Protein AF-X1P6M1-F1 (afdb_monomer_lite)

Foldseek 3Di:
DDPPDVPVVVVVVVVVVVVVVVVVVVPPPPPPPQDDKDFPDFCPPDDDDDDWQDKDKGKTKIWDPFFDQADKDKDKDKDKDLQQQLFQDKDWDDKWKAFCDDPRHRPTAAWDKDPWDWDDDPNIIMIMIMTMRPRGDRDGGMMMMMTMITRGGPPSHTHDPDD

pLDDT: mean 77.75, std 16.8, range [40.03, 97.88]

Structure (mmCIF, N/CA/C/O backbone):
data_AF-X1P6M1-F1
#
_entry.id   AF-X1P6M1-F1
#
loop_
_atom_site.group_PDB
_atom_site.id
_atom_site.type_symbol
_atom_site.label_atom_id
_atom_site.label_alt_id
_atom_site.label_comp_id
_atom_site.label_asym_id
_atom_site.label_entity_id
_atom_site.label_seq_id
_atom_site.pdbx_PDB_ins_code
_atom_site.Cartn_x
_atom_site.Cartn_y
_atom_site.Cartn_z
_atom_site.occupancy
_atom_site.B_iso_or_equiv
_atom_site.auth_seq_id
_atom_site.auth_comp_id
_atom_site.auth_asym_id
_atom_site.auth_atom_id
_atom_site.pdbx_PDB_model_num
ATOM 1 N N . MET A 1 1 ? 62.367 35.515 -49.494 1.00 43.72 1 MET A N 1
ATOM 2 C CA . MET A 1 1 ? 61.041 35.005 -49.900 1.00 43.72 1 MET A CA 1
ATOM 3 C C . MET A 1 1 ? 60.161 35.047 -48.661 1.00 43.72 1 MET A C 1
ATOM 5 O O . MET A 1 1 ? 60.463 34.351 -47.704 1.00 43.72 1 MET A O 1
ATOM 9 N N . ARG A 1 2 ? 59.220 35.995 -48.603 1.00 41.78 2 ARG A N 1
ATOM 10 C CA . ARG A 1 2 ? 58.483 36.385 -47.390 1.00 41.78 2 ARG A CA 1
ATOM 11 C C . ARG A 1 2 ? 57.196 35.559 -47.310 1.00 41.78 2 ARG A C 1
ATOM 13 O O . ARG A 1 2 ? 56.278 35.787 -48.087 1.00 41.78 2 ARG A O 1
ATOM 20 N N . THR A 1 3 ? 57.165 34.566 -46.427 1.00 52.34 3 THR A N 1
ATOM 21 C CA . THR A 1 3 ? 55.977 33.759 -46.107 1.00 52.34 3 THR A CA 1
ATOM 22 C C . THR A 1 3 ? 55.179 34.444 -45.005 1.00 52.34 3 THR A C 1
ATOM 24 O O . THR A 1 3 ? 55.142 33.996 -43.866 1.00 52.34 3 THR A O 1
ATOM 27 N N . GLU A 1 4 ? 54.552 35.559 -45.340 1.00 50.03 4 GLU A N 1
ATOM 28 C CA . GLU A 1 4 ? 53.524 36.182 -44.512 1.00 50.03 4 GLU A CA 1
ATOM 29 C C . GLU A 1 4 ? 52.276 36.160 -45.376 1.00 50.03 4 GLU A C 1
ATOM 31 O O . GLU A 1 4 ? 52.286 36.808 -46.413 1.00 50.03 4 GLU A O 1
ATOM 36 N N . ASN A 1 5 ? 51.314 35.291 -45.044 1.00 51.94 5 ASN A N 1
ATOM 37 C CA . ASN A 1 5 ? 49.894 35.328 -45.451 1.00 51.94 5 ASN A CA 1
ATOM 38 C C . ASN A 1 5 ? 49.203 33.964 -45.254 1.00 51.94 5 ASN A C 1
ATOM 40 O O . ASN A 1 5 ? 47.978 33.903 -45.229 1.00 51.94 5 ASN A O 1
ATOM 44 N N . SER A 1 6 ? 49.946 32.865 -45.064 1.00 53.88 6 SER A N 1
ATOM 45 C CA . SER A 1 6 ? 49.340 31.522 -44.987 1.00 53.88 6 SER A CA 1
ATOM 46 C C . SER A 1 6 ? 48.742 31.155 -43.620 1.00 53.88 6 SER A C 1
ATOM 48 O O . SER A 1 6 ? 47.964 30.208 -43.535 1.00 53.88 6 SER A O 1
ATOM 50 N N . THR A 1 7 ? 49.080 31.872 -42.546 1.00 54.09 7 THR A N 1
ATOM 51 C CA . THR A 1 7 ? 48.622 31.569 -41.176 1.00 54.09 7 THR A CA 1
ATOM 52 C C . THR A 1 7 ? 47.226 32.109 -40.873 1.00 54.09 7 THR A C 1
ATOM 54 O O . THR A 1 7 ? 46.485 31.494 -40.111 1.00 54.09 7 THR A O 1
ATOM 57 N N . HIS A 1 8 ? 46.826 33.216 -41.504 1.00 53.31 8 HIS A N 1
ATOM 58 C CA . HIS A 1 8 ? 45.516 33.826 -41.263 1.00 53.31 8 HIS A CA 1
ATOM 59 C C . HIS A 1 8 ? 44.369 33.017 -41.889 1.00 53.31 8 HIS A C 1
ATOM 61 O O . HIS A 1 8 ? 43.343 32.825 -41.244 1.00 53.31 8 HIS A O 1
ATOM 67 N N . GLY A 1 9 ? 44.558 32.469 -43.097 1.00 58.97 9 GLY A N 1
ATOM 68 C CA . GLY A 1 9 ? 43.531 31.668 -43.778 1.00 58.97 9 GLY A CA 1
ATOM 69 C C . GLY A 1 9 ? 43.260 30.318 -43.107 1.00 58.97 9 GLY A C 1
ATOM 70 O O . GLY A 1 9 ? 42.105 29.934 -42.942 1.00 58.97 9 GLY A O 1
ATOM 71 N N . LEU A 1 10 ? 44.312 29.624 -42.654 1.00 57.22 10 LEU A N 1
ATOM 72 C CA . LEU A 1 10 ? 44.185 28.346 -41.942 1.00 57.22 10 LEU A CA 1
ATOM 73 C C . LEU A 1 10 ? 43.497 28.515 -40.580 1.00 57.22 10 LEU A C 1
ATOM 75 O O . LEU A 1 10 ? 42.621 27.718 -40.248 1.00 57.22 10 LEU A O 1
ATOM 79 N N . SER A 1 11 ? 43.824 29.576 -39.831 1.00 59.44 11 SER A N 1
ATOM 80 C CA . SER A 1 11 ? 43.157 29.879 -38.557 1.00 59.44 11 SER A CA 1
ATOM 81 C C . SER A 1 11 ? 41.671 30.191 -38.730 1.00 59.44 11 SER A C 1
ATOM 83 O O . SER A 1 11 ? 40.859 29.716 -37.942 1.00 59.44 11 SER A O 1
ATOM 85 N N . SER A 1 12 ? 41.286 30.939 -39.769 1.00 60.56 12 SER A N 1
ATOM 86 C CA . SER A 1 12 ? 39.871 31.235 -40.032 1.00 60.56 12 SER A CA 1
ATOM 87 C C . SER A 1 12 ? 39.069 29.992 -40.430 1.00 60.56 12 SER A C 1
ATOM 89 O O . SER A 1 12 ? 37.925 29.847 -40.006 1.00 60.56 12 SER A O 1
ATOM 91 N N . ILE A 1 13 ? 39.668 29.073 -41.193 1.00 68.56 13 ILE A N 1
ATOM 92 C CA . ILE A 1 13 ? 39.020 27.815 -41.596 1.00 68.56 13 ILE A CA 1
ATOM 93 C C . ILE A 1 13 ? 38.868 26.868 -40.399 1.00 68.56 13 ILE A C 1
ATOM 95 O O . ILE A 1 13 ? 37.795 26.299 -40.209 1.00 68.56 13 ILE A O 1
ATOM 99 N N . LEU A 1 14 ? 39.902 26.740 -39.561 1.00 68.06 14 LEU A N 1
ATOM 100 C CA . LEU A 1 14 ? 39.850 25.943 -38.330 1.00 68.06 14 LEU A CA 1
ATOM 101 C C . LEU A 1 14 ? 38.812 26.484 -37.341 1.00 68.06 14 LEU A C 1
ATOM 103 O O . LEU A 1 14 ? 38.078 25.702 -36.742 1.00 68.06 14 LEU A O 1
ATOM 107 N N . LEU A 1 15 ? 38.707 27.809 -37.208 1.00 68.62 15 LEU A N 1
ATOM 108 C CA . LEU A 1 15 ? 37.722 28.445 -36.336 1.00 68.62 15 LEU A CA 1
ATOM 109 C C . LEU A 1 15 ? 36.288 28.219 -36.837 1.00 68.62 15 LEU A C 1
ATOM 111 O O . LEU A 1 15 ? 35.411 27.894 -36.041 1.00 68.62 15 LEU A O 1
ATOM 115 N N . ALA A 1 16 ? 36.056 28.326 -38.149 1.00 69.50 16 ALA A N 1
ATOM 116 C CA . ALA A 1 16 ? 34.754 28.039 -38.748 1.00 69.50 16 ALA A CA 1
ATOM 117 C C . ALA A 1 16 ? 34.358 26.562 -38.575 1.00 69.50 16 ALA A C 1
ATOM 119 O O . ALA A 1 16 ? 33.217 26.269 -38.226 1.00 69.50 16 ALA A O 1
ATOM 120 N N . PHE A 1 17 ? 35.307 25.634 -38.741 1.00 65.62 17 PHE A N 1
ATOM 121 C CA . PHE A 1 17 ? 35.072 24.208 -38.496 1.00 65.62 17 PHE A CA 1
ATOM 122 C C . PHE A 1 17 ? 34.765 23.909 -37.025 1.00 65.62 17 PHE A C 1
ATOM 124 O O . PHE A 1 17 ? 33.851 23.139 -36.741 1.00 65.62 17 PHE A O 1
ATOM 131 N N . ALA A 1 18 ? 35.483 24.540 -36.092 1.00 65.06 18 ALA A N 1
ATOM 132 C CA . ALA A 1 18 ? 35.238 24.385 -34.661 1.00 65.06 18 ALA A CA 1
ATOM 133 C C . ALA A 1 18 ? 33.850 24.906 -34.254 1.00 65.06 18 ALA A C 1
ATOM 135 O O . ALA A 1 18 ? 33.181 24.268 -33.445 1.00 65.06 18 ALA A O 1
ATOM 136 N N . LEU A 1 19 ? 33.392 26.015 -34.846 1.00 61.09 19 LEU A N 1
ATOM 137 C CA . LEU A 1 19 ? 32.077 26.595 -34.561 1.00 61.09 19 LEU A CA 1
ATOM 138 C C . LEU A 1 19 ? 30.931 25.722 -35.096 1.00 61.09 19 LEU A C 1
ATOM 140 O O . LEU A 1 19 ? 29.937 25.504 -34.410 1.00 61.09 19 LEU A O 1
ATOM 144 N N . VAL A 1 20 ? 31.078 25.182 -36.311 1.00 63.03 20 VAL A N 1
ATOM 145 C CA . VAL A 1 20 ? 30.073 24.287 -36.908 1.00 63.03 20 VAL A CA 1
ATOM 146 C C . VAL A 1 20 ? 30.025 22.954 -36.162 1.00 63.03 20 VAL A C 1
ATOM 148 O O . VAL A 1 20 ? 28.939 22.440 -35.900 1.00 63.03 20 VAL A O 1
ATOM 151 N N . LEU A 1 21 ? 31.181 22.418 -35.755 1.00 59.56 21 LEU A N 1
ATOM 152 C CA . LEU A 1 21 ? 31.247 21.199 -34.953 1.00 59.56 21 LEU A CA 1
ATOM 153 C C . LEU A 1 21 ? 30.680 21.417 -33.541 1.00 59.56 21 LEU A C 1
ATOM 155 O O . LEU A 1 21 ? 29.973 20.545 -33.043 1.00 59.56 21 LEU A O 1
ATOM 159 N N . SER A 1 22 ? 30.910 22.577 -32.911 1.00 58.22 22 SER A N 1
ATOM 160 C CA . SER A 1 22 ? 30.326 22.877 -31.596 1.00 58.22 22 SER A CA 1
ATOM 161 C C . SER A 1 22 ? 28.809 23.037 -31.675 1.00 58.22 22 SER A C 1
ATOM 163 O O . SER A 1 22 ? 28.106 22.496 -30.829 1.00 58.22 22 SER A O 1
ATOM 165 N N . MET A 1 23 ? 28.284 23.695 -32.715 1.00 58.56 23 MET A N 1
ATOM 166 C CA . MET A 1 23 ? 26.837 23.777 -32.939 1.00 58.56 23 MET A CA 1
ATOM 167 C C . MET A 1 23 ? 26.224 22.402 -33.231 1.00 58.56 23 MET A C 1
ATOM 169 O O . MET A 1 23 ? 25.152 22.104 -32.718 1.00 58.56 23 MET A O 1
ATOM 173 N N . ALA A 1 24 ? 26.906 21.540 -33.991 1.00 54.41 24 ALA A N 1
ATOM 174 C CA . ALA A 1 24 ? 26.429 20.185 -34.272 1.00 54.41 24 ALA A CA 1
ATOM 175 C C . ALA A 1 24 ? 26.416 19.284 -33.023 1.00 54.41 24 ALA A C 1
ATOM 177 O O . ALA A 1 24 ? 25.510 18.470 -32.873 1.00 54.41 24 ALA A O 1
ATOM 178 N N . ILE A 1 25 ? 27.377 19.454 -32.106 1.00 53.00 25 ILE A N 1
ATOM 179 C CA . ILE A 1 25 ? 27.438 18.700 -30.842 1.00 53.00 25 ILE A CA 1
ATOM 180 C C . ILE A 1 25 ? 26.420 19.234 -29.815 1.00 53.00 25 ILE A C 1
ATOM 182 O O . ILE A 1 25 ? 25.902 18.466 -29.008 1.00 53.00 25 ILE A O 1
ATOM 186 N N . SER A 1 26 ? 26.073 20.525 -29.855 1.00 49.28 26 SER A N 1
ATOM 187 C CA . SER A 1 26 ? 25.111 21.124 -28.916 1.00 49.28 26 SER A CA 1
ATOM 188 C C . SER A 1 26 ? 23.638 20.778 -29.183 1.00 49.28 26 SER A C 1
ATOM 190 O O . SER A 1 26 ? 22.815 21.006 -28.301 1.00 49.28 26 SER A O 1
ATOM 192 N N . ILE A 1 27 ? 23.278 20.232 -30.353 1.00 49.94 27 ILE A N 1
ATOM 193 C CA . ILE A 1 27 ? 21.866 20.003 -30.735 1.00 49.94 27 ILE A CA 1
ATOM 194 C C . ILE A 1 27 ? 21.346 18.608 -30.323 1.00 49.94 27 ILE A C 1
ATOM 196 O O . ILE A 1 27 ? 20.146 18.364 -30.388 1.00 49.94 27 ILE A O 1
ATOM 200 N N . THR A 1 28 ? 22.188 17.697 -29.820 1.00 45.88 28 THR A N 1
ATOM 201 C CA . THR A 1 28 ? 21.747 16.332 -29.448 1.00 45.88 28 THR A CA 1
ATOM 202 C C . THR A 1 28 ? 21.833 16.005 -27.959 1.00 45.88 28 THR A C 1
ATOM 204 O O . THR A 1 28 ? 21.677 14.848 -27.587 1.00 45.88 28 THR A O 1
ATOM 207 N N . PHE A 1 29 ? 22.040 16.998 -27.090 1.00 43.41 29 PHE A N 1
ATOM 208 C CA . PHE A 1 29 ? 21.946 16.815 -25.636 1.00 43.41 29 PHE A CA 1
ATOM 209 C C . PHE A 1 29 ? 20.606 17.325 -25.093 1.00 43.41 29 PHE A C 1
ATOM 211 O O . PHE A 1 29 ? 20.536 18.043 -24.099 1.00 43.41 29 PHE A O 1
ATOM 218 N N . THR A 1 30 ? 19.506 16.941 -25.741 1.00 43.88 30 THR A N 1
ATOM 219 C CA . THR A 1 30 ? 18.256 16.801 -24.997 1.00 43.88 30 THR A CA 1
ATOM 220 C C . THR A 1 30 ? 18.447 15.584 -24.104 1.00 43.88 30 THR A C 1
ATOM 222 O O . THR A 1 30 ? 18.360 14.452 -24.582 1.00 43.88 30 THR A O 1
ATOM 225 N N . ALA A 1 31 ? 18.778 15.802 -22.828 1.00 44.62 31 ALA A N 1
ATOM 226 C CA . ALA A 1 31 ? 18.568 14.754 -21.838 1.00 44.62 31 ALA A CA 1
ATOM 227 C C . ALA A 1 31 ? 17.131 14.236 -22.048 1.00 44.62 31 ALA A C 1
ATOM 229 O O . ALA A 1 31 ? 16.235 15.073 -22.230 1.00 44.62 31 ALA A O 1
ATOM 230 N N . PRO A 1 32 ? 16.899 12.912 -22.125 1.00 47.81 32 PRO A N 1
ATOM 231 C CA . PRO A 1 32 ? 15.534 12.412 -22.125 1.00 47.81 32 PRO A CA 1
ATOM 232 C C . PRO A 1 32 ? 14.811 13.052 -20.940 1.00 47.81 32 PRO A C 1
ATOM 234 O O . PRO A 1 32 ? 15.417 13.253 -19.884 1.00 47.81 32 PRO A O 1
ATOM 237 N N . LEU A 1 33 ? 13.554 13.446 -21.142 1.00 40.03 33 LEU A N 1
ATOM 238 C CA . LEU A 1 33 ? 12.703 13.865 -20.040 1.00 40.03 33 LEU A CA 1
ATOM 239 C C . LEU A 1 33 ? 12.702 12.697 -19.047 1.00 40.03 33 LEU A C 1
ATOM 241 O O . LEU A 1 33 ? 12.162 11.644 -19.356 1.00 40.03 33 LEU A O 1
ATOM 245 N N . VAL A 1 34 ? 13.410 12.846 -17.928 1.00 43.75 34 VAL A N 1
ATOM 246 C CA . VAL A 1 34 ? 13.338 11.904 -16.812 1.00 43.75 34 VAL A CA 1
ATOM 247 C C . VAL A 1 34 ? 11.995 12.199 -16.168 1.00 43.75 34 VAL A C 1
ATOM 249 O O . VAL A 1 34 ? 11.873 13.212 -15.471 1.00 43.75 34 VAL A O 1
ATOM 252 N N . LEU A 1 35 ? 10.962 11.413 -16.482 1.00 50.78 35 LEU A N 1
ATOM 253 C CA . LEU A 1 35 ? 9.729 11.500 -15.716 1.00 50.78 35 LEU A CA 1
ATOM 254 C C . LEU A 1 35 ? 10.048 10.842 -14.375 1.00 50.78 35 LEU A C 1
ATOM 256 O O . LEU A 1 35 ? 10.456 9.692 -14.296 1.00 50.78 35 LEU A O 1
ATOM 260 N N . ALA A 1 36 ? 9.971 11.614 -13.296 1.00 54.19 36 ALA A N 1
ATOM 261 C CA . ALA A 1 36 ? 10.067 11.022 -11.971 1.00 54.19 36 ALA A CA 1
ATOM 262 C C . ALA A 1 36 ? 8.929 9.994 -11.803 1.00 54.19 36 ALA A C 1
ATOM 264 O O . ALA A 1 36 ? 7.876 10.183 -12.418 1.00 54.19 36 ALA A O 1
ATOM 265 N N . PRO A 1 37 ? 9.099 8.954 -10.963 1.00 67.00 37 PRO A N 1
ATOM 266 C CA . PRO A 1 37 ? 7.978 8.113 -10.555 1.00 67.00 37 PRO A CA 1
ATOM 267 C C . PRO A 1 37 ? 6.793 8.995 -10.151 1.00 67.00 37 PRO A C 1
ATOM 269 O O . PRO A 1 37 ? 6.959 9.959 -9.394 1.00 67.00 37 PRO A O 1
ATOM 272 N N . ALA A 1 38 ? 5.621 8.695 -10.704 1.00 77.38 38 ALA A N 1
ATOM 273 C CA . ALA A 1 38 ? 4.449 9.551 -10.601 1.00 77.38 38 ALA A CA 1
ATOM 274 C C . ALA A 1 38 ? 3.309 8.837 -9.873 1.00 77.38 38 ALA A C 1
ATOM 276 O O . ALA A 1 38 ? 3.099 7.638 -10.040 1.00 77.38 38 ALA A O 1
ATOM 277 N N . VAL A 1 39 ? 2.557 9.604 -9.080 1.00 81.00 39 VAL A N 1
ATOM 278 C CA . VAL A 1 39 ? 1.210 9.224 -8.643 1.00 81.00 39 VAL A CA 1
ATOM 279 C C . VAL A 1 39 ? 0.262 9.736 -9.719 1.00 81.00 39 VAL A C 1
ATOM 281 O O . VAL A 1 39 ? 0.104 10.949 -9.868 1.00 81.00 39 VAL A O 1
ATOM 284 N N . ILE A 1 40 ? -0.317 8.825 -10.494 1.00 78.25 40 ILE A N 1
ATOM 285 C CA . ILE A 1 40 ? -1.262 9.164 -11.562 1.00 78.25 40 ILE A CA 1
ATOM 286 C C . ILE A 1 40 ? -2.618 9.503 -10.949 1.00 78.25 40 ILE A C 1
ATOM 288 O O . ILE A 1 40 ? -3.219 10.525 -11.288 1.00 78.25 40 ILE A O 1
ATOM 292 N N . SER A 1 41 ? -3.084 8.677 -10.010 1.00 82.62 41 SER A N 1
ATOM 293 C CA . SER A 1 41 ? -4.322 8.925 -9.281 1.00 82.62 41 SER A CA 1
ATOM 294 C C . SER A 1 41 ? -4.283 8.369 -7.857 1.00 82.62 41 SER A C 1
ATOM 296 O O . SER A 1 41 ? -3.653 7.353 -7.560 1.00 82.62 41 SER A O 1
ATOM 298 N N . GLU A 1 42 ? -4.965 9.072 -6.954 1.00 83.25 42 GLU A N 1
ATOM 299 C CA . GLU A 1 42 ? -5.214 8.644 -5.580 1.00 83.25 42 GLU A CA 1
ATOM 300 C C . GLU A 1 42 ? -6.704 8.849 -5.247 1.00 83.25 42 GLU A C 1
ATOM 302 O O . GLU A 1 42 ? -7.360 9.697 -5.861 1.00 83.25 42 GLU A O 1
ATOM 307 N N . PRO A 1 43 ? -7.268 8.141 -4.253 1.00 76.94 43 PRO A N 1
ATOM 308 C CA . PRO A 1 43 ? -8.691 8.241 -3.920 1.00 76.94 43 PRO A CA 1
ATOM 309 C C . PRO A 1 43 ? -9.069 9.544 -3.186 1.00 76.94 43 PRO A C 1
ATOM 311 O O . PRO A 1 43 ? -10.190 9.681 -2.684 1.00 76.94 43 PRO A O 1
ATOM 314 N N . GLY A 1 44 ? -8.150 10.512 -3.115 1.00 74.62 44 GLY A N 1
ATOM 315 C CA . GLY A 1 44 ? -8.324 11.795 -2.444 1.00 74.62 44 GLY A CA 1
ATOM 316 C C . GLY A 1 44 ? -9.580 12.548 -2.898 1.00 74.62 44 GLY A C 1
ATOM 317 O O . GLY A 1 44 ? -9.972 12.530 -4.062 1.00 74.6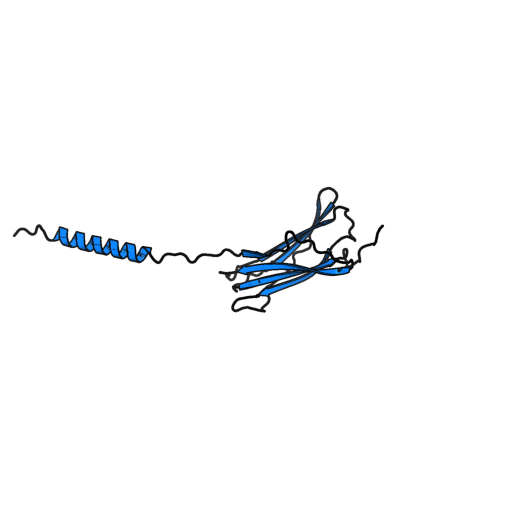2 44 GLY A O 1
ATOM 318 N N . GLY A 1 45 ? -10.255 13.203 -1.949 1.00 71.75 45 GLY A N 1
ATOM 319 C CA . GLY A 1 45 ? -11.475 13.978 -2.214 1.00 71.75 45 GLY A CA 1
ATOM 320 C C . GLY A 1 45 ? -12.737 13.146 -2.481 1.00 71.75 45 GLY A C 1
ATOM 321 O O . GLY A 1 45 ? -13.802 13.724 -2.702 1.00 71.75 45 GLY A O 1
ATOM 322 N N . THR A 1 46 ? -12.654 11.814 -2.420 1.00 76.56 46 THR A N 1
ATOM 323 C CA . THR A 1 46 ? -13.794 10.915 -2.637 1.00 76.56 46 THR A CA 1
ATOM 324 C C . THR A 1 46 ? -14.398 10.466 -1.307 1.00 76.56 46 THR A C 1
ATOM 326 O O . THR A 1 46 ? -13.688 10.135 -0.362 1.00 76.56 46 THR A O 1
ATOM 329 N N . THR A 1 47 ? -15.731 10.427 -1.218 1.00 82.44 47 THR A N 1
ATOM 330 C CA . THR A 1 47 ? -16.432 9.765 -0.107 1.00 82.44 47 THR A CA 1
ATOM 331 C C . THR A 1 47 ? -16.817 8.353 -0.520 1.00 82.44 47 THR A C 1
ATOM 333 O O . THR A 1 47 ? -17.528 8.164 -1.505 1.00 82.44 47 THR A O 1
ATOM 336 N N . ILE A 1 48 ? -16.379 7.367 0.259 1.00 80.81 48 ILE A N 1
ATOM 337 C CA . ILE A 1 48 ? -16.735 5.962 0.072 1.00 80.81 48 ILE A CA 1
ATOM 338 C C . ILE A 1 48 ? -17.789 5.600 1.124 1.00 80.81 48 ILE A C 1
ATOM 340 O O . ILE A 1 48 ? -17.512 5.609 2.321 1.00 80.81 48 ILE A O 1
ATOM 344 N N . THR A 1 49 ? -19.012 5.292 0.689 1.00 84.88 49 THR A N 1
ATOM 345 C CA . THR A 1 49 ? -20.064 4.776 1.576 1.00 84.88 49 THR A CA 1
ATOM 346 C C . THR A 1 49 ? -20.005 3.255 1.601 1.00 84.88 49 THR A C 1
ATOM 348 O O . THR A 1 49 ? -20.184 2.603 0.574 1.00 84.88 49 THR A O 1
ATOM 351 N N . ILE A 1 50 ? -19.766 2.693 2.782 1.00 84.75 50 ILE A N 1
ATOM 352 C CA . ILE A 1 50 ? -19.626 1.253 3.012 1.00 84.75 50 ILE A CA 1
ATOM 353 C C . ILE A 1 50 ? -20.535 0.820 4.149 1.00 84.75 50 ILE A C 1
ATOM 355 O O . ILE A 1 50 ? -20.732 1.550 5.119 1.00 84.75 50 ILE A O 1
ATOM 359 N N . TYR A 1 51 ? -21.085 -0.382 4.028 1.00 83.12 51 TYR A N 1
ATOM 360 C CA . TYR A 1 51 ? -21.818 -1.002 5.118 1.00 83.12 51 TYR A CA 1
ATOM 361 C C . TYR A 1 51 ? -20.857 -1.669 6.094 1.00 83.12 51 TYR A C 1
ATOM 363 O O . TYR A 1 51 ? -19.794 -2.172 5.730 1.00 83.12 51 TYR A O 1
ATOM 371 N N . GLN A 1 52 ? -21.274 -1.738 7.349 1.00 81.44 52 GLN A N 1
ATOM 372 C CA . GLN A 1 52 ? -20.602 -2.532 8.360 1.00 81.44 52 GLN A CA 1
ATOM 373 C C . GLN A 1 52 ? -20.366 -3.977 7.879 1.00 81.44 52 GLN A C 1
ATOM 375 O O . GLN A 1 52 ? -21.247 -4.638 7.330 1.00 81.44 52 GLN A O 1
ATOM 380 N N . GLY A 1 53 ? -19.158 -4.479 8.115 1.00 82.38 53 GLY A N 1
ATOM 381 C CA . GLY A 1 53 ? -18.693 -5.808 7.728 1.00 82.38 53 GLY A CA 1
ATOM 382 C C . GLY A 1 53 ? -18.301 -5.940 6.254 1.00 82.38 53 GLY A C 1
ATOM 383 O O . GLY A 1 53 ? -17.732 -6.977 5.892 1.00 82.38 53 GLY A O 1
ATOM 384 N N . GLN A 1 54 ? -18.577 -4.930 5.420 1.00 88.81 54 GLN A N 1
ATOM 385 C CA . GLN A 1 54 ? -18.284 -4.931 3.988 1.00 88.81 54 GLN A CA 1
ATOM 386 C C . GLN A 1 54 ? -16.780 -4.808 3.729 1.00 88.81 54 GLN A C 1
ATOM 388 O O . GLN A 1 54 ? -16.072 -4.074 4.418 1.00 88.81 54 GLN A O 1
ATOM 393 N N . VAL A 1 55 ? -16.303 -5.513 2.700 1.00 91.62 55 VAL A N 1
ATOM 394 C CA . VAL A 1 55 ? -14.963 -5.309 2.142 1.00 91.62 55 VAL A CA 1
ATOM 395 C C . VAL A 1 55 ? -15.017 -4.208 1.089 1.00 91.62 55 VAL A C 1
ATOM 397 O O . VAL A 1 55 ? -15.878 -4.230 0.208 1.00 91.62 55 VAL A O 1
ATOM 400 N N . PHE A 1 56 ? -14.088 -3.268 1.169 1.00 91.88 56 PHE A N 1
ATOM 401 C CA . PHE A 1 56 ? -13.907 -2.192 0.204 1.00 91.88 56 PHE A CA 1
ATOM 402 C C . PHE A 1 56 ? -12.436 -2.083 -0.194 1.00 91.88 56 PHE A C 1
ATOM 404 O O . PHE A 1 56 ? -11.557 -2.626 0.475 1.00 91.88 56 PHE A O 1
ATOM 411 N N . THR A 1 57 ? -12.185 -1.431 -1.327 1.00 93.44 57 THR A N 1
ATOM 412 C CA . THR A 1 57 ? -10.841 -1.273 -1.893 1.00 93.44 57 THR A CA 1
ATOM 413 C C . THR A 1 57 ? -10.506 0.206 -1.973 1.00 93.44 57 THR A C 1
ATOM 415 O O . THR A 1 57 ? -11.354 1.015 -2.348 1.00 93.44 57 THR A O 1
ATOM 418 N N . VAL A 1 58 ? -9.280 0.530 -1.590 1.00 92.94 58 VAL A N 1
ATOM 419 C CA . VAL A 1 58 ? -8.641 1.826 -1.780 1.00 92.94 58 VAL A CA 1
ATOM 420 C C . VAL A 1 58 ? -7.578 1.609 -2.854 1.00 92.94 58 VAL A C 1
ATOM 422 O O . VAL A 1 58 ? -6.645 0.839 -2.627 1.00 92.94 58 VAL A O 1
ATOM 425 N N . SER A 1 59 ? -7.772 2.222 -4.020 1.00 93.75 59 SER A N 1
ATOM 426 C CA . SER A 1 59 ? -6.943 2.012 -5.212 1.00 93.75 59 SER A CA 1
ATOM 427 C C . SER A 1 59 ? -6.096 3.246 -5.505 1.00 93.75 59 SER A C 1
ATOM 429 O O . SER A 1 59 ? -6.593 4.371 -5.419 1.00 93.75 59 SER A O 1
ATOM 431 N N . PHE A 1 60 ? -4.837 3.018 -5.859 1.00 93.81 60 PHE A N 1
ATOM 432 C CA . PHE A 1 60 ? -3.879 4.029 -6.297 1.00 93.81 60 PHE A CA 1
ATOM 433 C C . PHE A 1 60 ? -3.324 3.623 -7.654 1.00 93.81 60 PHE A C 1
ATOM 435 O O . PHE A 1 60 ? -3.073 2.442 -7.873 1.00 93.81 60 PHE A O 1
ATOM 442 N N . GLU A 1 61 ? -3.070 4.593 -8.518 1.00 94.81 61 GLU A N 1
ATOM 443 C CA . GLU A 1 61 ? -2.432 4.371 -9.814 1.00 94.81 61 GLU A CA 1
ATOM 444 C C . GLU A 1 61 ? -1.069 5.064 -9.808 1.00 94.81 61 GLU A C 1
ATOM 446 O O . GLU A 1 61 ? -0.963 6.262 -9.518 1.00 94.81 61 GLU A O 1
ATOM 451 N N . LEU A 1 62 ? -0.018 4.298 -10.081 1.00 94.19 62 LEU A N 1
ATOM 452 C CA . LEU A 1 62 ? 1.375 4.734 -10.012 1.00 94.19 62 LEU A CA 1
ATOM 453 C C . LEU A 1 62 ? 2.092 4.429 -11.328 1.00 94.19 62 LEU A C 1
ATOM 455 O O . LEU A 1 62 ? 1.688 3.532 -12.063 1.00 94.19 62 LEU A O 1
ATOM 459 N N . GLU A 1 63 ? 3.186 5.135 -11.604 1.00 93.19 63 GLU A N 1
ATOM 460 C CA . GLU A 1 63 ? 4.008 4.919 -12.799 1.00 93.19 63 GLU A CA 1
ATOM 461 C C . GLU A 1 63 ? 5.497 4.812 -12.473 1.00 93.19 63 GLU A C 1
ATOM 463 O O . GLU A 1 63 ? 6.052 5.607 -11.705 1.00 93.19 63 GLU A O 1
ATOM 468 N N . TRP A 1 64 ? 6.158 3.872 -13.152 1.00 91.44 64 TRP A N 1
ATOM 469 C CA . TRP A 1 64 ? 7.607 3.838 -13.314 1.00 91.44 64 TRP A CA 1
ATOM 470 C C . TRP A 1 64 ? 8.004 3.978 -14.791 1.00 91.44 64 TRP A C 1
ATOM 472 O O . TRP A 1 64 ? 7.761 3.069 -15.588 1.00 91.44 64 TRP A O 1
ATOM 482 N N . ASP A 1 65 ? 8.669 5.083 -15.153 1.00 84.06 65 ASP A N 1
ATOM 483 C CA . ASP A 1 65 ? 9.180 5.320 -16.519 1.00 84.06 65 ASP A CA 1
ATOM 484 C C . ASP A 1 65 ? 10.629 4.814 -16.723 1.00 84.06 65 ASP A C 1
ATOM 486 O O . ASP A 1 65 ? 11.016 4.434 -17.833 1.00 84.06 65 ASP A O 1
ATOM 490 N N . GLN A 1 66 ? 11.422 4.782 -15.645 1.00 83.44 66 GLN A N 1
ATOM 491 C CA . GLN A 1 66 ? 12.860 4.483 -15.606 1.00 83.44 66 GLN A CA 1
ATOM 492 C C . GLN A 1 66 ? 13.211 3.686 -14.344 1.00 83.44 66 GLN A C 1
ATOM 494 O O . GLN A 1 66 ? 14.165 3.997 -13.630 1.00 83.44 66 GLN A O 1
ATOM 499 N N . ALA A 1 67 ? 12.426 2.650 -14.063 1.00 85.06 67 ALA A N 1
ATOM 500 C CA . ALA A 1 67 ? 12.732 1.704 -13.014 1.00 85.06 67 ALA A CA 1
ATOM 501 C C . ALA A 1 67 ? 14.084 1.020 -13.245 1.00 85.06 67 ALA A C 1
ATOM 503 O O . ALA A 1 67 ? 14.453 0.606 -14.348 1.00 85.06 67 ALA A O 1
ATOM 504 N N . ASP A 1 68 ? 14.801 0.850 -12.148 1.00 87.00 68 ASP A N 1
ATOM 505 C CA . ASP A 1 68 ? 15.970 0.002 -12.025 1.00 87.00 68 ASP A CA 1
ATOM 506 C C . ASP A 1 68 ? 15.747 -1.028 -10.911 1.00 87.00 68 ASP A C 1
ATOM 508 O O . ASP A 1 68 ? 14.719 -1.046 -10.239 1.00 87.00 68 ASP A O 1
ATOM 512 N N . ALA A 1 69 ? 16.720 -1.910 -10.685 1.00 83.19 69 ALA A N 1
ATOM 513 C CA . ALA A 1 69 ? 16.593 -2.945 -9.659 1.00 83.19 69 ALA A CA 1
ATOM 514 C C . ALA A 1 69 ? 16.351 -2.400 -8.233 1.00 83.19 69 ALA A C 1
ATOM 516 O O . ALA A 1 69 ? 16.001 -3.182 -7.356 1.00 83.19 69 ALA A O 1
ATOM 517 N N . GLY A 1 70 ? 16.549 -1.098 -7.991 1.00 84.81 70 GLY A N 1
ATOM 518 C CA . GLY A 1 70 ? 16.301 -0.414 -6.726 1.00 84.81 70 GLY A CA 1
ATOM 519 C C . GLY A 1 70 ? 15.102 0.534 -6.767 1.00 84.81 70 GLY A C 1
ATOM 520 O O . GLY A 1 70 ? 15.060 1.471 -5.973 1.00 84.81 70 GLY A O 1
ATOM 521 N N . SER A 1 71 ? 14.147 0.339 -7.676 1.00 89.06 71 SER A N 1
ATOM 522 C CA . SER A 1 71 ? 12.918 1.134 -7.691 1.00 89.06 71 SER A CA 1
ATOM 523 C C . SER A 1 71 ? 11.879 0.548 -6.741 1.00 89.06 71 SER A C 1
ATOM 525 O O . SER A 1 71 ? 11.530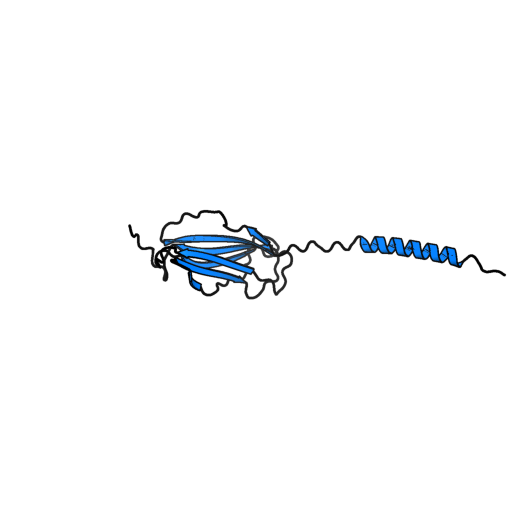 -0.628 -6.819 1.00 89.06 71 SER A O 1
ATOM 527 N N . TYR A 1 72 ? 11.413 1.382 -5.814 1.00 91.75 72 TYR A N 1
ATOM 528 C CA . TYR A 1 72 ? 10.479 1.024 -4.748 1.00 91.75 72 TYR A CA 1
ATOM 529 C C . TYR A 1 72 ? 9.219 1.881 -4.854 1.00 91.75 72 TYR A C 1
ATOM 531 O O . TYR A 1 72 ? 9.239 2.975 -5.421 1.00 91.75 72 TYR A O 1
ATOM 539 N N . TYR A 1 73 ? 8.132 1.410 -4.253 1.00 92.50 73 TYR A N 1
ATOM 540 C CA . TYR A 1 73 ? 6.957 2.235 -3.996 1.00 92.50 73 TYR A CA 1
ATOM 541 C C . TYR A 1 73 ? 6.431 1.937 -2.595 1.00 92.50 73 TYR A C 1
ATOM 543 O O . TYR A 1 73 ? 6.621 0.837 -2.075 1.00 92.50 73 TYR A O 1
ATOM 551 N N . ALA A 1 74 ? 5.742 2.910 -2.008 1.00 92.50 74 ALA A N 1
ATOM 552 C CA . ALA A 1 74 ? 4.962 2.723 -0.798 1.00 92.50 74 ALA A CA 1
ATOM 553 C C . ALA A 1 74 ? 3.718 3.614 -0.857 1.00 92.50 74 ALA A C 1
ATOM 555 O O . ALA A 1 74 ? 3.809 4.784 -1.228 1.00 92.50 74 ALA A O 1
ATOM 556 N N . VAL A 1 75 ? 2.571 3.063 -0.473 1.00 92.56 75 VAL A N 1
ATOM 557 C CA . VAL A 1 75 ? 1.335 3.805 -0.220 1.00 92.56 75 VAL A CA 1
ATOM 558 C C . VAL A 1 75 ? 1.069 3.787 1.279 1.00 92.56 75 VAL A C 1
ATOM 560 O O . VAL A 1 75 ? 1.076 2.726 1.904 1.00 92.56 75 VAL A O 1
ATOM 563 N N . ALA A 1 76 ? 0.874 4.967 1.864 1.00 91.06 76 ALA A N 1
ATOM 564 C CA . ALA A 1 76 ? 0.539 5.130 3.272 1.00 91.06 76 ALA A CA 1
ATOM 565 C C . ALA A 1 76 ? -0.931 5.538 3.392 1.00 91.06 76 ALA A C 1
ATOM 567 O O . ALA A 1 76 ? -1.366 6.499 2.758 1.00 91.06 76 ALA A O 1
ATOM 568 N N . ILE A 1 77 ? -1.691 4.805 4.201 1.00 90.00 77 ILE A N 1
ATOM 569 C CA . ILE A 1 77 ? -3.107 5.056 4.451 1.00 90.00 77 ILE A CA 1
ATOM 570 C C . ILE A 1 77 ? -3.270 5.358 5.932 1.00 90.00 77 ILE A C 1
ATOM 572 O O . ILE A 1 77 ? -3.075 4.491 6.785 1.00 90.00 77 ILE A O 1
ATOM 576 N N . ASP A 1 78 ? -3.647 6.599 6.212 1.00 87.94 78 ASP A 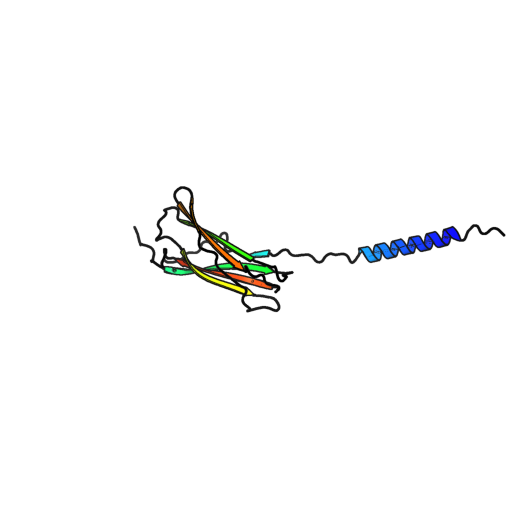N 1
ATOM 577 C CA . ASP A 1 78 ? -3.986 7.076 7.542 1.00 87.94 78 ASP A CA 1
ATOM 578 C C . ASP A 1 78 ? -5.499 7.194 7.691 1.00 87.94 78 ASP A C 1
ATOM 580 O O . ASP A 1 78 ? -6.174 7.764 6.832 1.00 87.94 78 ASP A O 1
ATOM 584 N N . TRP A 1 79 ? -6.036 6.725 8.813 1.00 85.56 79 TRP A N 1
ATOM 585 C CA . TRP A 1 79 ? -7.415 7.024 9.186 1.00 85.56 79 TRP A CA 1
ATOM 586 C C . TRP A 1 79 ? -7.547 7.276 10.682 1.00 85.56 79 TRP A C 1
ATOM 588 O O . TRP A 1 79 ? -6.717 6.865 11.494 1.00 85.56 79 TRP A O 1
ATOM 598 N N . TRP A 1 80 ? -8.592 8.022 11.022 1.00 84.31 80 TRP A N 1
ATOM 599 C CA . TRP A 1 80 ? -8.846 8.508 12.368 1.00 84.31 80 TRP A CA 1
ATOM 600 C C . TRP A 1 80 ? -10.166 7.951 12.873 1.00 84.31 80 TRP A C 1
ATOM 602 O O . TRP A 1 80 ? -11.209 8.138 12.245 1.00 84.31 80 TRP A O 1
ATOM 612 N N . ASP A 1 81 ? -10.116 7.325 14.040 1.00 80.81 81 ASP A N 1
ATOM 613 C CA . ASP A 1 81 ? -11.287 7.048 14.853 1.00 80.81 81 ASP A CA 1
ATOM 614 C C . ASP A 1 81 ? -11.377 8.111 15.955 1.00 80.81 81 ASP A C 1
ATOM 616 O O . ASP A 1 81 ? -10.706 8.050 16.990 1.00 80.81 81 ASP A O 1
ATOM 620 N N . ASN A 1 82 ? -12.197 9.131 15.698 1.00 77.06 82 ASN A N 1
ATOM 621 C CA . ASN A 1 82 ? -12.329 10.302 16.568 1.00 77.06 82 ASN A CA 1
ATOM 622 C C . ASN A 1 82 ? -12.968 9.984 17.926 1.00 77.06 82 ASN A C 1
ATOM 624 O O . ASN A 1 82 ? -12.806 10.761 18.865 1.00 77.06 82 ASN A O 1
ATOM 628 N N . GLU A 1 83 ? -13.696 8.872 18.030 1.00 73.62 83 GLU A N 1
ATOM 629 C CA . GLU A 1 83 ? -14.368 8.451 19.261 1.00 73.62 83 GLU A CA 1
ATOM 630 C C . GLU A 1 83 ? -13.601 7.336 19.984 1.00 73.62 83 GLU A C 1
ATOM 632 O O . GLU A 1 83 ? -14.013 6.911 21.064 1.00 73.62 83 GLU A O 1
ATOM 637 N N . SER A 1 84 ? -12.468 6.891 19.421 1.00 70.56 84 SER A N 1
ATOM 638 C CA . SER A 1 84 ? -11.657 5.778 19.931 1.00 70.56 84 SER A CA 1
ATOM 639 C C . SER A 1 84 ? -12.510 4.550 20.271 1.00 70.56 84 SER A C 1
ATOM 641 O O . SER A 1 84 ? -12.331 3.922 21.316 1.00 70.56 84 SER A O 1
ATOM 643 N N . ARG A 1 85 ? -13.480 4.239 19.407 1.00 72.31 85 ARG A N 1
ATOM 644 C CA . ARG A 1 85 ? -14.308 3.038 19.443 1.00 72.31 85 ARG A CA 1
ATOM 645 C C . ARG A 1 85 ? -13.587 1.959 18.627 1.00 72.31 85 ARG A C 1
ATOM 647 O O . ARG A 1 85 ? -13.754 1.910 17.418 1.00 72.31 85 ARG A O 1
ATOM 654 N N . PRO A 1 86 ? -12.891 0.983 19.243 1.00 64.69 86 PRO A N 1
ATOM 655 C CA . PRO A 1 86 ? -12.085 -0.002 18.502 1.00 64.69 86 PRO A CA 1
ATOM 656 C C . PRO A 1 86 ? -12.901 -0.900 17.554 1.00 64.69 86 PRO A C 1
ATOM 658 O O . PRO A 1 86 ? -12.344 -1.577 16.688 1.00 64.69 86 PRO A O 1
ATOM 661 N N . ASN A 1 87 ? -14.224 -0.929 17.745 1.00 64.50 87 ASN A N 1
ATOM 662 C CA . ASN A 1 87 ? -15.174 -1.613 16.874 1.00 64.50 87 ASN A CA 1
ATOM 663 C C . ASN A 1 87 ? -15.487 -0.805 15.605 1.00 64.50 87 ASN A C 1
ATOM 665 O O . ASN A 1 87 ? -15.886 -1.412 14.618 1.00 64.50 87 ASN A O 1
ATOM 669 N N . ASP A 1 88 ? -15.255 0.512 15.628 1.00 64.56 88 ASP A N 1
ATOM 670 C CA . ASP A 1 88 ? -15.386 1.479 14.537 1.00 64.56 88 ASP A CA 1
ATOM 671 C C . ASP A 1 88 ? -14.109 1.669 13.734 1.00 64.56 88 ASP A C 1
ATOM 673 O O . ASP A 1 88 ? -13.684 2.777 13.419 1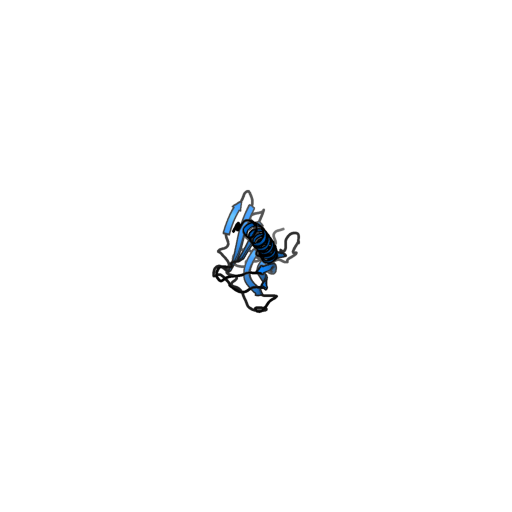.00 64.56 88 ASP A O 1
ATOM 677 N N . ASN A 1 89 ? -13.511 0.537 13.372 1.00 76.75 89 ASN A N 1
ATOM 678 C CA . ASN A 1 89 ? -12.222 0.497 12.707 1.00 76.75 89 ASN A CA 1
ATOM 679 C C . ASN A 1 89 ? -12.287 -0.230 11.352 1.00 76.75 89 ASN A C 1
ATOM 681 O O . ASN A 1 89 ? -13.286 -0.856 10.988 1.00 76.75 89 ASN A O 1
ATOM 685 N N . PHE A 1 90 ? -11.190 -0.153 10.606 1.00 85.81 90 PHE A N 1
ATOM 686 C CA . PHE A 1 90 ? -10.947 -0.933 9.408 1.00 85.81 90 PHE A CA 1
ATOM 687 C C . PHE A 1 90 ? -9.933 -2.035 9.693 1.00 85.81 90 PHE A C 1
ATOM 689 O O . PHE A 1 90 ? -8.879 -1.813 10.284 1.00 85.81 90 PHE A O 1
ATOM 696 N N . THR A 1 91 ? -10.235 -3.241 9.225 1.00 87.25 91 THR A N 1
ATOM 697 C CA . THR A 1 91 ? -9.310 -4.372 9.277 1.00 87.25 91 THR A CA 1
ATOM 698 C C . THR A 1 91 ? -8.671 -4.548 7.908 1.00 87.25 91 THR A C 1
ATOM 700 O O . THR A 1 91 ? -9.383 -4.724 6.918 1.00 87.25 91 THR A O 1
ATOM 703 N N . PHE A 1 92 ? -7.338 -4.534 7.842 1.00 89.75 92 PHE A N 1
ATOM 704 C CA . PHE A 1 92 ? -6.607 -4.901 6.629 1.00 89.75 92 PHE A CA 1
ATOM 705 C C . PHE A 1 92 ? -6.952 -6.336 6.205 1.00 89.75 92 PHE A C 1
ATOM 707 O O . PHE A 1 92 ? -6.939 -7.256 7.024 1.00 89.75 92 PHE A O 1
ATOM 714 N N . VAL A 1 93 ? -7.267 -6.525 4.923 1.00 92.94 93 VAL A N 1
ATOM 715 C CA . VAL A 1 93 ? -7.603 -7.834 4.344 1.00 92.94 93 VAL A CA 1
ATOM 716 C C . VAL A 1 93 ? -6.467 -8.336 3.464 1.00 92.94 93 VAL A C 1
ATOM 718 O O . VAL A 1 93 ? -6.006 -9.463 3.629 1.00 92.94 93 VAL A O 1
ATOM 721 N N . SER A 1 94 ? -6.045 -7.520 2.501 1.00 94.75 94 SER A N 1
ATOM 722 C CA . SER A 1 94 ? -5.011 -7.875 1.531 1.00 94.75 94 SER A CA 1
ATOM 723 C C . SER A 1 94 ? -4.539 -6.636 0.784 1.00 94.75 94 SER A C 1
ATOM 725 O O . SER A 1 94 ? -5.286 -5.665 0.675 1.00 94.75 94 SER A O 1
ATOM 727 N N . ALA A 1 95 ? -3.364 -6.720 0.172 1.00 96.56 95 ALA A N 1
ATOM 728 C CA . ALA A 1 95 ? -2.926 -5.770 -0.835 1.00 96.56 95 ALA A CA 1
ATOM 729 C C . ALA A 1 95 ? -2.455 -6.489 -2.100 1.00 96.56 95 ALA A C 1
ATOM 731 O O . ALA A 1 95 ? -2.051 -7.653 -2.047 1.00 96.56 95 ALA A O 1
ATOM 732 N N . SER A 1 96 ? -2.519 -5.795 -3.230 1.00 97.62 96 SER A N 1
ATOM 733 C CA . SER A 1 96 ? -1.960 -6.254 -4.499 1.00 97.62 96 SER A CA 1
ATOM 734 C C . SER A 1 96 ? -1.473 -5.078 -5.324 1.00 97.62 96 SER A C 1
ATOM 736 O O . SER A 1 96 ? -2.130 -4.042 -5.337 1.00 97.62 96 SER A O 1
ATOM 738 N N . ALA A 1 97 ? -0.379 -5.274 -6.054 1.00 97.38 97 ALA A N 1
ATOM 739 C CA . ALA A 1 97 ? 0.064 -4.350 -7.084 1.00 97.38 97 ALA A CA 1
ATOM 740 C C . ALA A 1 97 ? 0.244 -5.077 -8.415 1.00 97.38 97 ALA A C 1
ATOM 742 O O . ALA A 1 97 ? 0.832 -6.163 -8.447 1.00 97.38 97 ALA A O 1
ATOM 743 N N . VAL A 1 98 ? -0.297 -4.521 -9.500 1.00 97.88 98 VAL A N 1
ATOM 744 C CA . VAL A 1 98 ? -0.310 -5.164 -10.823 1.00 97.88 98 VAL A CA 1
ATOM 745 C C . VAL A 1 98 ? -0.089 -4.126 -11.912 1.00 97.88 98 VAL A C 1
ATOM 747 O O . VAL A 1 98 ? -0.794 -3.125 -11.964 1.00 97.88 98 VAL A O 1
ATOM 750 N N . PHE A 1 99 ? 0.852 -4.396 -12.818 1.00 97.44 99 PHE A N 1
ATOM 751 C CA . PHE A 1 99 ? 1.062 -3.547 -13.990 1.00 97.44 99 PHE A CA 1
ATOM 752 C C . PHE A 1 99 ? -0.183 -3.500 -14.882 1.00 97.44 99 PHE A C 1
ATOM 754 O O . PHE A 1 99 ? -0.708 -4.539 -15.293 1.00 97.44 99 PHE A O 1
ATOM 761 N N . THR A 1 100 ? -0.611 -2.296 -15.238 1.00 97.19 100 THR A N 1
ATOM 762 C CA . THR A 1 100 ? -1.747 -2.010 -16.123 1.00 97.19 100 THR A CA 1
ATOM 763 C C . THR A 1 100 ? -1.300 -1.599 -17.521 1.00 97.19 100 THR A C 1
ATOM 765 O O . THR A 1 100 ? -2.082 -1.697 -18.469 1.00 97.19 100 THR A O 1
ATOM 768 N N . SER A 1 101 ? -0.026 -1.239 -17.689 1.00 94.81 101 SER A N 1
ATOM 769 C CA . SER A 1 101 ? 0.559 -0.910 -18.986 1.00 94.81 101 SER A CA 1
ATOM 770 C C . SER A 1 101 ? 1.989 -1.441 -19.154 1.00 94.81 101 SER A C 1
ATOM 772 O O . SER A 1 101 ? 2.572 -2.079 -18.274 1.00 94.81 101 SER A O 1
ATOM 774 N N . GLY A 1 102 ? 2.546 -1.246 -20.352 1.00 90.50 102 GLY A N 1
ATOM 775 C CA . GLY A 1 102 ? 3.908 -1.657 -20.687 1.00 90.50 102 GLY A CA 1
ATOM 776 C C . GLY A 1 102 ? 4.110 -3.168 -20.910 1.00 90.50 102 GLY A C 1
ATOM 777 O O . GLY A 1 102 ? 3.155 -3.945 -20.988 1.00 90.50 102 GLY A O 1
ATOM 778 N N . PRO A 1 103 ? 5.375 -3.613 -21.052 1.00 92.06 103 PRO A N 1
ATOM 779 C CA . PRO A 1 103 ? 5.721 -5.007 -21.366 1.00 92.06 103 PRO A CA 1
ATOM 780 C C . PRO A 1 103 ? 5.377 -6.013 -20.261 1.00 92.06 103 PRO A C 1
ATOM 782 O O . PRO A 1 103 ? 5.340 -7.215 -20.517 1.00 92.06 103 PRO A O 1
ATOM 785 N N . SER A 1 104 ? 5.158 -5.522 -19.041 1.00 95.00 104 SER A N 1
ATOM 786 C CA . SER A 1 104 ? 4.909 -6.325 -17.841 1.00 95.00 104 SER A CA 1
ATOM 787 C C . SER A 1 104 ? 3.433 -6.376 -17.452 1.00 95.00 104 SER A C 1
ATOM 789 O O . SER A 1 104 ? 3.126 -6.839 -16.357 1.00 95.00 104 SER A O 1
ATOM 791 N N . ILE A 1 105 ? 2.528 -5.906 -18.318 1.00 96.56 105 ILE A N 1
ATOM 792 C CA . ILE A 1 105 ? 1.086 -5.853 -18.056 1.00 96.56 105 ILE A CA 1
ATOM 793 C C . ILE A 1 105 ? 0.542 -7.174 -17.488 1.00 96.56 105 ILE A C 1
ATOM 795 O O . ILE A 1 105 ? 0.840 -8.267 -17.978 1.00 96.56 105 ILE A O 1
ATOM 799 N N . GLY A 1 106 ? -0.257 -7.069 -16.429 1.00 96.56 106 GLY A N 1
ATOM 800 C CA . GLY A 1 106 ? -0.848 -8.193 -15.707 1.00 96.56 106 GLY A CA 1
ATOM 801 C C . GLY A 1 106 ? 0.104 -8.923 -14.756 1.00 96.56 106 GLY A C 1
ATOM 802 O O . GLY A 1 106 ? -0.339 -9.818 -14.036 1.00 96.56 106 GLY A O 1
ATOM 803 N N . LEU A 1 107 ? 1.393 -8.571 -14.718 1.00 97.12 107 LEU A N 1
ATOM 804 C CA . LEU A 1 107 ? 2.331 -9.139 -13.756 1.00 97.12 107 LEU A CA 1
ATOM 805 C C . LEU A 1 107 ? 2.258 -8.394 -12.425 1.00 97.12 107 LEU A C 1
ATOM 807 O O . LEU A 1 107 ? 2.172 -7.167 -12.383 1.00 97.12 107 LEU A O 1
ATOM 811 N N . SER A 1 108 ? 2.345 -9.153 -11.336 1.00 96.75 108 SER A N 1
ATOM 812 C CA . SER A 1 108 ? 2.347 -8.596 -9.988 1.00 96.75 108 SER A CA 1
ATOM 813 C C . SER A 1 108 ? 3.678 -7.939 -9.635 1.00 96.75 108 SER A C 1
ATOM 815 O O . SER A 1 108 ? 4.746 -8.378 -10.081 1.00 96.75 108 SER A O 1
ATOM 817 N N . ILE A 1 109 ? 3.586 -6.924 -8.788 1.00 94.56 109 ILE A N 1
ATOM 818 C CA . ILE A 1 109 ? 4.679 -6.287 -8.056 1.00 94.56 109 ILE A CA 1
ATOM 819 C C . ILE A 1 109 ? 4.504 -6.677 -6.579 1.00 94.56 109 ILE A C 1
ATOM 821 O O . ILE A 1 109 ? 3.386 -6.968 -6.143 1.00 94.56 109 ILE A O 1
ATOM 825 N N . ASP A 1 110 ? 5.598 -6.736 -5.818 1.00 94.31 110 ASP A N 1
ATOM 826 C CA . ASP A 1 110 ? 5.508 -6.918 -4.368 1.00 94.31 110 ASP A CA 1
ATOM 827 C C . ASP A 1 110 ? 4.649 -5.812 -3.735 1.00 94.31 110 ASP A C 1
ATOM 829 O O . ASP A 1 110 ? 4.823 -4.637 -4.043 1.00 94.31 110 ASP A O 1
ATOM 833 N N . ALA A 1 111 ? 3.718 -6.216 -2.874 1.00 94.62 111 ALA A N 1
ATOM 834 C CA . ALA A 1 111 ? 2.768 -5.358 -2.174 1.00 94.62 111 ALA A CA 1
ATOM 835 C C . ALA A 1 111 ? 2.697 -5.800 -0.710 1.00 94.62 111 ALA A C 1
ATOM 837 O O . ALA A 1 111 ? 1.658 -6.235 -0.203 1.00 94.62 111 ALA A O 1
ATOM 838 N N . THR A 1 112 ? 3.849 -5.758 -0.051 1.00 94.00 112 THR A N 1
ATOM 839 C CA . THR A 1 112 ? 4.009 -6.206 1.326 1.00 94.00 112 THR A CA 1
ATOM 840 C C . THR A 1 112 ? 3.476 -5.137 2.286 1.00 94.00 112 THR A C 1
ATOM 842 O O . THR A 1 112 ? 3.860 -3.971 2.167 1.00 94.00 112 THR A O 1
ATOM 845 N N . PRO A 1 113 ? 2.581 -5.495 3.228 1.00 91.94 113 PRO A N 1
ATOM 846 C CA . PRO A 1 113 ? 2.155 -4.585 4.279 1.00 91.94 113 PRO A CA 1
ATOM 847 C C . PRO A 1 113 ? 3.211 -4.500 5.386 1.00 91.94 113 PRO A C 1
ATOM 849 O O . PRO A 1 113 ? 3.684 -5.524 5.888 1.00 91.94 113 PRO A O 1
ATOM 852 N N . ASP A 1 114 ? 3.507 -3.283 5.827 1.00 88.62 114 ASP A N 1
ATOM 853 C CA . ASP A 1 114 ? 4.166 -3.048 7.107 1.00 88.62 114 ASP A CA 1
ATOM 854 C C . ASP A 1 114 ? 3.194 -3.322 8.270 1.00 88.62 114 ASP A C 1
ATOM 856 O O . ASP A 1 114 ? 1.968 -3.326 8.087 1.00 88.62 114 ASP A O 1
ATOM 860 N N . PRO A 1 115 ? 3.710 -3.554 9.493 1.00 82.50 115 PRO A N 1
ATOM 861 C CA . PRO A 1 115 ? 2.866 -3.681 10.671 1.00 82.50 115 PRO A CA 1
ATOM 862 C C . PRO A 1 115 ? 1.944 -2.468 10.830 1.00 82.50 115 PRO A C 1
ATOM 864 O O . PRO A 1 115 ? 2.406 -1.328 10.821 1.00 82.50 115 PRO A O 1
ATOM 867 N N . LEU A 1 116 ? 0.647 -2.729 11.024 1.00 83.50 116 LEU A N 1
ATOM 868 C CA . LEU A 1 116 ? -0.329 -1.687 11.331 1.00 83.50 116 LEU A CA 1
ATOM 869 C C . LEU A 1 116 ? 0.111 -0.942 12.596 1.00 83.50 116 LEU A C 1
ATOM 871 O O . LEU A 1 116 ? 0.262 -1.553 13.657 1.00 83.50 116 LEU A O 1
ATOM 875 N N . TYR A 1 117 ? 0.292 0.368 12.478 1.00 81.38 117 TYR A N 1
ATOM 876 C CA . TYR A 1 117 ? 0.605 1.227 13.607 1.00 81.38 117 TYR A CA 1
ATOM 877 C C . TYR A 1 117 ? -0.676 1.847 14.169 1.00 81.38 117 TYR A C 1
ATOM 879 O O . TYR A 1 117 ? -1.513 2.358 13.422 1.00 81.38 117 TYR A O 1
ATOM 887 N N . GLU A 1 118 ? -0.800 1.831 15.496 1.00 81.81 118 GLU A N 1
ATOM 888 C CA . GLU A 1 118 ? -1.845 2.524 16.246 1.00 81.81 118 GLU A CA 1
ATOM 889 C C . GLU A 1 118 ? -1.204 3.480 17.254 1.00 81.81 118 GLU A C 1
ATOM 891 O O . GLU A 1 118 ? -0.249 3.134 17.953 1.00 81.81 118 GLU A O 1
ATOM 896 N N . GLY A 1 119 ? -1.720 4.705 17.325 1.00 74.00 119 GLY A N 1
ATOM 897 C CA . GLY A 1 119 ? -1.233 5.704 18.265 1.00 74.00 119 GLY A CA 1
ATOM 898 C C . GLY A 1 119 ? -2.359 6.611 18.751 1.00 74.00 119 GLY A C 1
ATOM 899 O O . GLY A 1 119 ? -3.179 7.049 17.939 1.00 74.00 119 GLY A O 1
ATOM 900 N N . PRO A 1 120 ? -2.416 6.928 20.057 1.00 69.56 120 PRO A N 1
ATOM 901 C CA . PRO A 1 120 ? -3.298 7.980 20.533 1.00 69.56 120 PRO A CA 1
ATOM 902 C C . PRO A 1 120 ? -2.817 9.324 19.974 1.00 69.56 120 PRO A C 1
ATOM 904 O O . PRO A 1 120 ? -1.656 9.697 20.152 1.00 69.56 120 PRO A O 1
ATOM 907 N N . GLU A 1 121 ? -3.709 10.069 19.324 1.00 60.53 121 GLU A N 1
ATOM 908 C CA . GLU A 1 121 ? -3.420 11.412 18.817 1.00 60.53 121 GLU A CA 1
ATOM 909 C C . GLU A 1 121 ? -4.562 12.354 19.237 1.00 60.53 121 GLU A C 1
ATOM 911 O O . GLU A 1 121 ? -5.634 12.407 18.636 1.00 60.53 121 GLU A O 1
ATOM 916 N N . GLY A 1 122 ? -4.366 13.072 20.350 1.00 68.56 122 GLY A N 1
ATOM 917 C CA . GLY A 1 122 ? -5.405 13.923 20.940 1.00 68.56 122 GLY A CA 1
ATOM 918 C C . GLY A 1 122 ? -6.506 13.120 21.648 1.00 68.56 122 GLY A C 1
ATOM 919 O O . GLY A 1 122 ? -6.217 12.382 22.586 1.00 68.56 122 GLY A O 1
ATOM 920 N N . THR A 1 123 ? -7.770 13.310 21.246 1.00 69.12 123 THR A N 1
ATOM 921 C CA . THR A 1 123 ? -8.942 12.575 21.777 1.00 69.12 123 THR A CA 1
ATOM 922 C C . THR A 1 123 ? -9.322 11.342 20.950 1.00 69.12 123 THR A C 1
ATOM 924 O O . THR A 1 123 ? -10.260 10.639 21.320 1.00 69.12 123 THR A O 1
ATOM 927 N N . GLY A 1 124 ? -8.633 11.099 19.833 1.00 77.38 124 GLY A N 1
ATOM 928 C CA . GLY A 1 124 ? -8.900 9.996 18.914 1.00 77.38 124 GLY A CA 1
ATOM 929 C C . GLY A 1 124 ? -7.740 9.006 18.821 1.00 77.38 124 GLY A C 1
ATOM 930 O O . GLY A 1 124 ? -6.654 9.223 19.370 1.00 77.38 124 GLY A O 1
ATOM 931 N N . THR A 1 125 ? -7.977 7.929 18.079 1.00 82.31 125 THR A N 1
ATOM 932 C CA . THR A 1 125 ? -6.943 6.967 17.688 1.00 82.31 125 THR A CA 1
ATOM 933 C C . THR A 1 125 ? -6.636 7.136 16.207 1.00 82.31 125 THR A C 1
ATOM 935 O O . THR A 1 125 ? -7.543 7.076 15.373 1.00 82.31 125 THR A O 1
ATOM 938 N N . ARG A 1 126 ? -5.359 7.348 15.876 1.00 85.50 126 ARG A N 1
ATOM 939 C CA . ARG A 1 126 ? -4.883 7.306 14.494 1.00 85.50 126 ARG A CA 1
ATOM 940 C C . ARG A 1 126 ? -4.340 5.920 14.195 1.00 85.50 126 ARG A C 1
ATOM 942 O O . ARG A 1 126 ? -3.547 5.370 14.963 1.00 85.50 126 ARG A O 1
ATOM 949 N N . TYR A 1 127 ? -4.729 5.412 13.039 1.00 86.62 127 TYR A N 1
ATOM 950 C CA . TYR A 1 127 ? -4.206 4.190 12.460 1.00 86.62 127 TYR A CA 1
ATOM 951 C C . TYR A 1 127 ? -3.420 4.521 11.199 1.00 86.62 127 TYR A C 1
ATOM 953 O O . TYR A 1 127 ? -3.815 5.403 10.433 1.00 86.62 127 TYR A O 1
ATOM 961 N N . ASN A 1 128 ? -2.314 3.812 10.999 1.00 89.00 128 ASN A N 1
ATOM 962 C CA . ASN A 1 128 ? -1.458 3.954 9.832 1.00 89.00 128 ASN A CA 1
ATOM 963 C C . ASN A 1 128 ? -1.096 2.572 9.283 1.00 89.00 128 ASN A C 1
ATOM 965 O O . ASN A 1 128 ? -0.545 1.736 10.002 1.00 89.00 128 ASN A O 1
ATOM 969 N N . LEU A 1 129 ? -1.407 2.348 8.007 1.00 91.06 129 LEU A N 1
ATOM 970 C CA . LEU A 1 129 ? -0.973 1.180 7.248 1.00 91.06 129 LEU A CA 1
ATOM 971 C C . LEU A 1 129 ? -0.097 1.639 6.085 1.00 91.06 129 LEU A C 1
ATOM 973 O O . LEU A 1 129 ? -0.513 2.490 5.300 1.00 91.06 129 LEU A O 1
ATOM 977 N N . ILE A 1 130 ? 1.072 1.023 5.940 1.00 93.12 130 ILE A N 1
ATOM 978 C CA . ILE A 1 130 ? 1.933 1.199 4.772 1.00 93.12 130 ILE A CA 1
ATOM 979 C C . ILE A 1 130 ? 1.953 -0.114 3.993 1.00 93.12 130 ILE A C 1
ATOM 981 O O . ILE A 1 130 ? 2.069 -1.188 4.578 1.00 93.12 130 ILE A O 1
ATOM 985 N N . VAL A 1 131 ? 1.815 -0.029 2.674 1.00 94.88 131 VAL A N 1
ATOM 986 C CA . VAL A 1 131 ? 1.963 -1.157 1.748 1.00 94.88 131 VAL A CA 1
ATOM 987 C C . VAL A 1 131 ? 2.948 -0.749 0.670 1.00 94.88 131 VAL A C 1
ATOM 989 O O . VAL A 1 131 ? 2.812 0.332 0.101 1.00 94.88 131 VAL A O 1
ATOM 992 N N . GLY A 1 132 ? 3.906 -1.606 0.336 1.00 94.81 132 GLY A N 1
ATOM 993 C CA . GLY A 1 132 ? 4.885 -1.269 -0.688 1.00 94.81 132 GLY A CA 1
ATOM 994 C C . GLY A 1 132 ? 5.650 -2.449 -1.257 1.00 94.81 132 GLY A C 1
ATOM 995 O O . GLY A 1 132 ? 5.550 -3.576 -0.775 1.00 94.81 132 GLY A O 1
ATOM 996 N N . ASN A 1 133 ? 6.454 -2.144 -2.270 1.00 92.88 133 ASN A N 1
ATOM 997 C CA . ASN A 1 133 ? 7.534 -3.008 -2.717 1.00 92.88 133 ASN A CA 1
ATOM 998 C C . ASN A 1 133 ? 8.796 -2.619 -1.945 1.00 92.88 133 ASN A C 1
ATOM 1000 O O . ASN A 1 133 ? 9.304 -1.510 -2.121 1.00 92.88 133 ASN A O 1
ATOM 1004 N N . LEU A 1 134 ? 9.305 -3.534 -1.118 1.00 84.56 134 LEU A N 1
ATOM 1005 C CA . LEU A 1 134 ? 10.514 -3.317 -0.311 1.00 84.56 134 LEU A CA 1
ATOM 1006 C C . LEU A 1 134 ? 11.749 -4.031 -0.876 1.00 84.56 134 LEU A C 1
ATOM 1008 O O . LEU A 1 134 ? 12.852 -3.889 -0.346 1.00 84.56 134 LEU A O 1
ATOM 1012 N N . THR A 1 135 ? 11.577 -4.813 -1.941 1.00 88.38 135 THR A N 1
ATOM 1013 C CA . THR A 1 135 ? 12.636 -5.631 -2.547 1.00 88.38 135 THR A CA 1
ATOM 1014 C C . THR A 1 135 ? 13.266 -5.001 -3.787 1.00 88.38 135 THR A C 1
ATOM 1016 O O . THR A 1 135 ? 14.332 -5.447 -4.206 1.00 88.38 135 THR A O 1
ATOM 1019 N N . GLY A 1 136 ? 12.625 -3.978 -4.353 1.00 89.38 136 GLY A N 1
ATOM 1020 C CA . GLY A 1 136 ? 12.980 -3.347 -5.618 1.00 89.38 136 GLY A CA 1
ATOM 1021 C C . GLY A 1 136 ? 12.326 -4.041 -6.818 1.00 89.38 136 GLY A C 1
ATOM 1022 O O . GLY A 1 136 ? 12.019 -5.237 -6.768 1.00 89.38 136 GLY A O 1
ATOM 1023 N N . ASP A 1 137 ? 12.104 -3.302 -7.905 1.00 91.81 137 ASP A N 1
ATOM 1024 C CA . ASP A 1 137 ? 11.607 -3.833 -9.179 1.00 91.81 137 ASP A CA 1
ATOM 1025 C C . ASP A 1 137 ? 12.125 -3.023 -10.371 1.00 91.81 137 ASP A C 1
ATOM 1027 O O . ASP A 1 137 ? 11.949 -1.817 -10.414 1.00 91.81 137 ASP A O 1
ATOM 1031 N N . ALA A 1 138 ? 12.726 -3.686 -11.360 1.00 92.81 138 ALA A N 1
ATOM 1032 C CA . ALA A 1 138 ? 13.343 -3.030 -12.518 1.00 92.81 138 ALA A CA 1
ATOM 1033 C C . ALA A 1 138 ? 12.400 -2.827 -13.715 1.00 92.81 138 ALA A C 1
ATOM 1035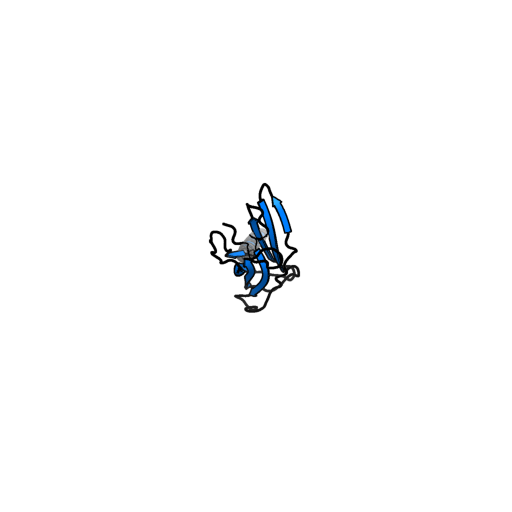 O O . ALA A 1 138 ? 12.854 -2.503 -14.814 1.00 92.81 138 ALA A O 1
ATOM 1036 N N . ARG A 1 139 ? 11.111 -3.134 -13.567 1.00 93.88 139 ARG A N 1
ATOM 1037 C CA . ARG A 1 139 ? 10.147 -3.106 -14.670 1.00 93.88 139 ARG A CA 1
ATOM 1038 C C . ARG A 1 139 ? 9.458 -1.748 -14.748 1.00 93.88 139 ARG A C 1
ATOM 1040 O O . ARG A 1 139 ? 8.995 -1.228 -13.745 1.00 93.88 139 ARG A O 1
ATOM 1047 N N . ASN A 1 140 ? 9.328 -1.232 -15.966 1.00 92.31 140 ASN A N 1
ATOM 1048 C CA . ASN A 1 140 ? 8.572 -0.014 -16.251 1.00 92.31 140 ASN A CA 1
ATOM 1049 C C . ASN A 1 140 ? 7.104 -0.311 -16.547 1.00 92.31 140 ASN A C 1
ATOM 1051 O O . ASN A 1 140 ? 6.769 -1.379 -17.075 1.00 92.31 140 ASN A O 1
ATOM 1055 N N . GLY A 1 141 ? 6.272 0.696 -16.310 1.00 92.81 141 GLY A N 1
ATOM 1056 C CA . GLY A 1 141 ? 4.854 0.709 -16.626 1.00 92.81 141 GLY A CA 1
ATOM 1057 C C . GLY A 1 141 ? 4.046 1.436 -15.562 1.00 92.81 141 GLY A C 1
ATOM 1058 O O . GLY A 1 141 ? 4.538 1.741 -14.474 1.00 92.81 141 GLY A O 1
ATOM 1059 N N . GLU A 1 142 ? 2.787 1.674 -15.892 1.00 95.44 142 GLU A N 1
ATOM 1060 C CA . GLU A 1 142 ? 1.768 2.055 -14.923 1.00 95.44 142 GLU A CA 1
ATOM 1061 C C . GLU A 1 142 ? 1.304 0.797 -14.189 1.00 95.44 142 GLU A C 1
ATOM 1063 O O . GLU A 1 142 ? 1.307 -0.309 -14.751 1.00 95.44 142 GLU A O 1
ATOM 1068 N N . PHE A 1 143 ? 0.931 0.947 -12.927 1.00 96.00 143 PHE A N 1
ATOM 1069 C CA . PHE A 1 143 ? 0.444 -0.141 -12.100 1.00 96.00 143 PHE A CA 1
ATOM 1070 C C . PHE A 1 143 ? -0.570 0.347 -11.074 1.00 96.00 143 PHE A C 1
ATOM 1072 O O . PHE A 1 143 ? -0.418 1.412 -10.473 1.00 96.00 143 PHE A O 1
ATOM 1079 N N . ASP A 1 144 ? -1.575 -0.493 -10.842 1.00 96.81 144 ASP A N 1
ATOM 1080 C CA . ASP A 1 144 ? -2.567 -0.276 -9.798 1.00 96.81 144 ASP A CA 1
ATOM 1081 C C . ASP A 1 144 ? -2.070 -0.900 -8.501 1.00 96.81 144 ASP A C 1
ATOM 1083 O O . ASP A 1 144 ? -1.610 -2.046 -8.496 1.00 96.81 144 ASP A O 1
ATOM 1087 N N . VAL A 1 145 ? -2.207 -0.171 -7.397 1.00 96.81 145 VAL A N 1
ATOM 1088 C CA . VAL A 1 145 ? -2.037 -0.670 -6.033 1.00 96.81 145 VAL A CA 1
ATOM 1089 C C . VAL A 1 145 ? -3.393 -0.660 -5.345 1.00 96.81 145 VAL A C 1
ATOM 1091 O O . VAL A 1 145 ? -3.930 0.391 -5.004 1.00 96.81 145 VAL A O 1
ATOM 1094 N N . ASP A 1 146 ? -3.919 -1.851 -5.094 1.00 96.69 146 ASP A N 1
ATOM 1095 C CA . ASP A 1 146 ? -5.191 -2.061 -4.418 1.00 96.69 146 ASP A CA 1
ATOM 1096 C C . ASP A 1 146 ? -4.951 -2.500 -2.978 1.00 96.69 146 ASP A C 1
ATOM 1098 O O . ASP A 1 146 ? -4.385 -3.568 -2.725 1.00 96.69 146 ASP A O 1
ATOM 1102 N N . VAL A 1 147 ? -5.451 -1.718 -2.022 1.00 95.44 147 VAL A N 1
ATOM 1103 C CA . VAL A 1 147 ? -5.472 -2.082 -0.602 1.00 95.44 147 VAL A CA 1
ATOM 1104 C C . VAL A 1 147 ? -6.905 -2.369 -0.183 1.00 95.44 147 VAL A C 1
ATOM 1106 O O . VAL A 1 147 ? -7.790 -1.515 -0.262 1.00 95.44 147 VAL A O 1
ATOM 1109 N N . ARG A 1 148 ? -7.156 -3.602 0.261 1.00 94.19 148 ARG A N 1
ATOM 1110 C CA . ARG A 1 148 ? -8.479 -4.054 0.689 1.00 94.19 148 ARG A CA 1
ATOM 1111 C C . ARG A 1 148 ? -8.615 -3.982 2.193 1.00 94.19 148 ARG A C 1
ATOM 1113 O O . ARG A 1 148 ? -7.821 -4.560 2.935 1.00 94.19 148 ARG A O 1
ATOM 1120 N N . PHE A 1 149 ? -9.704 -3.363 2.614 1.00 91.44 149 PHE A N 1
ATOM 1121 C CA . PHE A 1 149 ? -10.104 -3.256 4.003 1.00 91.44 149 PHE A CA 1
ATOM 1122 C C . PHE A 1 149 ? -11.474 -3.874 4.203 1.00 91.44 149 PHE A C 1
ATOM 1124 O O . PHE A 1 149 ? -12.304 -3.911 3.297 1.00 91.44 149 PHE A O 1
ATOM 1131 N N . ARG A 1 150 ? -11.731 -4.319 5.424 1.00 89.88 150 ARG A N 1
ATOM 1132 C CA . ARG A 1 150 ? -13.065 -4.645 5.904 1.00 89.88 150 ARG A CA 1
ATOM 1133 C C . ARG A 1 150 ? -13.500 -3.573 6.890 1.00 89.88 150 ARG A C 1
ATOM 1135 O O . ARG A 1 150 ? -12.731 -3.253 7.790 1.00 89.88 150 ARG A O 1
ATOM 1142 N N . ALA A 1 151 ? -14.727 -3.077 6.752 1.00 87.44 151 ALA A N 1
ATOM 1143 C CA . ALA A 1 151 ? -15.401 -2.272 7.770 1.00 87.44 151 ALA A CA 1
ATOM 1144 C C . ALA A 1 151 ? -15.696 -3.144 8.997 1.00 87.44 151 ALA A C 1
ATOM 1146 O O . ALA A 1 151 ? -16.795 -3.676 9.147 1.00 87.44 151 ALA A O 1
ATOM 1147 N N . ALA A 1 152 ? -14.680 -3.412 9.806 1.00 83.19 152 ALA A N 1
ATOM 1148 C CA . ALA A 1 152 ? -14.767 -4.211 11.014 1.00 83.19 152 ALA A CA 1
ATOM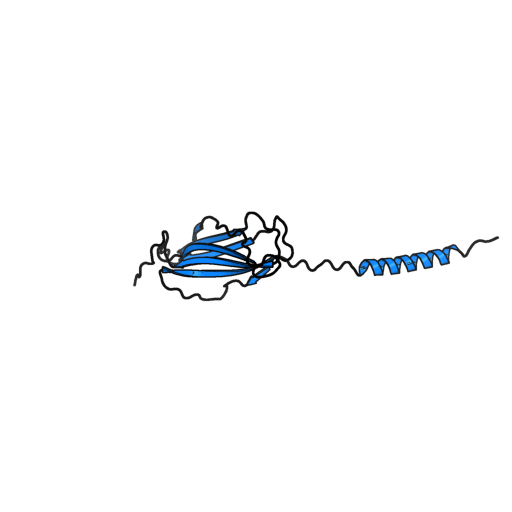 1149 C C . ALA A 1 152 ? -13.598 -3.864 11.939 1.00 83.19 152 ALA A C 1
ATOM 1151 O O . ALA A 1 152 ? -12.465 -3.677 11.480 1.00 83.19 152 ALA A O 1
ATOM 1152 N N . GLY A 1 153 ? -13.881 -3.874 13.240 1.00 72.38 153 GLY A N 1
ATOM 1153 C CA . GLY A 1 153 ? -12.905 -3.754 14.310 1.00 72.38 153 GLY A CA 1
ATOM 1154 C C . GLY A 1 153 ? -11.865 -4.875 14.323 1.00 72.38 153 GLY A C 1
ATOM 1155 O O . GLY A 1 153 ? -11.982 -5.890 13.625 1.00 72.38 153 GLY A O 1
ATOM 1156 N N . VAL A 1 154 ? -10.847 -4.697 15.168 1.00 65.50 154 VAL A N 1
ATOM 1157 C CA . VAL A 1 154 ? -9.717 -5.629 15.317 1.00 65.50 154 VAL A CA 1
ATOM 1158 C C . VAL A 1 154 ? -10.208 -7.071 15.505 1.00 65.50 154 VAL A C 1
ATOM 1160 O O . VAL A 1 154 ? -11.131 -7.345 16.270 1.00 65.50 154 VAL A O 1
ATOM 1163 N N . GLY A 1 155 ? -9.587 -8.014 14.789 1.00 62.56 155 GLY A N 1
ATOM 1164 C CA . GLY A 1 155 ? -9.982 -9.428 14.806 1.00 62.56 155 GLY A CA 1
ATOM 1165 C C . GLY A 1 155 ? -11.205 -9.754 13.940 1.00 62.56 155 GLY A C 1
ATOM 1166 O O . GLY A 1 155 ? -11.733 -10.862 14.027 1.00 62.56 155 GLY A O 1
ATOM 1167 N N . GLY A 1 156 ? -11.662 -8.817 13.099 1.00 60.59 156 GLY A N 1
ATOM 1168 C CA . GLY A 1 156 ? -12.825 -9.004 12.231 1.00 60.59 156 GLY A CA 1
ATOM 1169 C C . GLY A 1 156 ? -14.157 -8.930 12.978 1.00 60.59 156 GLY A C 1
ATOM 1170 O O . GLY A 1 156 ? -15.169 -9.426 12.474 1.00 60.59 156 GLY A O 1
ATOM 1171 N N . VAL A 1 157 ? -14.154 -8.332 14.172 1.00 66.00 157 VAL A N 1
ATOM 1172 C CA . VAL A 1 157 ? -15.361 -8.071 14.953 1.00 66.00 157 VAL A CA 1
ATOM 1173 C C . VAL A 1 157 ? -16.157 -6.999 14.222 1.00 66.00 157 VAL A C 1
ATOM 1175 O O . VAL A 1 157 ? -15.691 -5.880 14.026 1.00 66.00 157 VAL A O 1
ATOM 1178 N N . ASN A 1 158 ? -17.360 -7.350 13.770 1.00 60.50 158 ASN A N 1
ATOM 1179 C CA . ASN A 1 158 ? -18.261 -6.374 13.170 1.00 60.50 158 ASN A CA 1
ATOM 1180 C C . ASN A 1 158 ? -18.502 -5.226 14.166 1.00 60.50 158 ASN A C 1
ATOM 1182 O O . ASN A 1 158 ? -18.603 -5.475 15.366 1.00 60.50 158 ASN A O 1
ATOM 1186 N N . HIS A 1 159 ? -18.653 -4.004 13.651 1.00 55.28 159 HIS A N 1
ATOM 1187 C CA . HIS A 1 159 ? -18.985 -2.818 14.446 1.00 55.28 159 HIS A CA 1
ATOM 1188 C C . HIS A 1 159 ? -20.120 -3.098 15.452 1.00 55.28 159 HIS A C 1
ATOM 1190 O O . HIS A 1 159 ? -21.015 -3.904 15.196 1.00 55.28 159 HIS A O 1
ATOM 1196 N N . LEU A 1 160 ? -20.124 -2.472 16.623 1.00 54.78 160 LEU A N 1
ATOM 1197 C CA . LEU A 1 160 ? -21.338 -2.539 17.435 1.00 54.78 160 LEU A CA 1
ATOM 1198 C C . LEU A 1 160 ? -22.308 -1.510 16.851 1.00 54.78 160 LEU A C 1
ATOM 1200 O O . LEU A 1 160 ? -21.927 -0.347 16.751 1.00 54.78 160 LEU A O 1
ATOM 1204 N N . PRO A 1 161 ? -23.533 -1.892 16.450 1.00 43.81 161 PRO A N 1
ATOM 1205 C CA . PRO A 1 161 ? -24.557 -0.903 16.172 1.00 43.81 161 PRO A CA 1
ATOM 1206 C C . PRO A 1 161 ? -24.933 -0.293 17.523 1.00 43.81 161 PRO A C 1
ATOM 1208 O O . PRO A 1 161 ? -25.769 -0.838 18.239 1.00 43.81 161 PRO A O 1
ATOM 1211 N N . THR A 1 162 ? -24.243 0.759 17.942 1.00 46.94 162 THR A N 1
ATOM 1212 C CA . THR A 1 162 ? -24.646 1.534 19.115 1.00 46.94 162 THR A CA 1
ATOM 1213 C C . THR A 1 162 ? -25.268 2.839 18.646 1.00 46.94 162 THR A C 1
ATOM 1215 O O . THR A 1 162 ? -24.560 3.646 18.049 1.00 46.94 162 THR A O 1
ATOM 1218 N N . ASP A 1 163 ? -26.582 2.918 18.899 1.00 41.81 163 ASP A N 1
ATOM 1219 C CA . ASP A 1 163 ? -27.526 4.048 19.020 1.00 41.81 163 ASP A CA 1
ATOM 1220 C C . ASP A 1 163 ? -27.195 5.404 18.373 1.00 41.81 163 ASP A C 1
ATOM 1222 O O . ASP A 1 163 ? -26.253 6.092 18.827 1.00 41.81 163 ASP A O 1
#

Secondary structure (DSSP, 8-state):
----SHHHHHHHHHHHHHHHHHHHHHTS------PPPEEEE--TT------TT-EEEEEEEEEESS--TT--EEEEEEEEETT--TTS-EEEEEEEEEE-SSTTTT-EE--EEPPPEEEEETTEEEEEEEEEESS-----EEEEEEEEEEE-BGGGB------

Organism: NCBI:txid412755

Radius of gyration: 28.94 Å; chains: 1; bounding box: 89×46×72 Å

Sequence (163 aa):
MRTENSTHGLSSILLAFALVLSMAISITFTAPLVLAPAVISEPGGTTITIYQGQVFTVSFELEWDQADAGSYYAVAIDWWDNESRPNDNFTFVSASAVFTSGPSIGLSIDATPDPLYEGPEGTGTRYNLIVGNLTGDARNGEFDVDVRFRAAGVGGVNHLPTD